Protein AF-A0A0W0V6W8-F1 (afdb_monomer_lite)

Radius of gyration: 15.65 Å; chains: 1; bounding box: 35×25×44 Å

Secondary structure (DSSP, 8-state):
-----EEEEEPEEE--HHHHHHHHHT-SEEEEEESS---HHHHHHHHHHHHHHHHHHHHGGGS-HHHHHHHHHHHHHHHHHHHHTTEEEEEEEEEEEES-TTSPEEEEEEEEEEEETT---SEEEEESB---

Organism: NCBI:txid454

pLDDT: mean 90.48, std 11.87, range [39.84, 98.69]

Foldseek 3Di:
DPPQDKDKWFKAWDQFLLVVLVVLLQFPAEAEDEPDDAPPQLVVLSVVLVVVSVVCNVCVVVDDPVNSVVSRVVSNVSQVSNVVSQKIKIWTWAWAWEDDPVDTDIGIYIYIYIYGHPPDDRIDMDGRYDYD

Sequence (132 aa):
MIKKETITLALKKITDGRQLREMSESAQACQFNAIEDLSEESERCFAELQDYLQDYSWIYEEYTAVRKLKVNEELQEMLDRLKREGVSLGIAVGMIKAGEAEDPFSLRVNHYIAASCGNLPKEIIVNKSVRM

Structure (mmCIF, N/CA/C/O backbone):
data_AF-A0A0W0V6W8-F1
#
_entry.id   AF-A0A0W0V6W8-F1
#
loop_
_atom_site.group_PDB
_atom_site.id
_atom_site.type_symbol
_atom_site.label_atom_id
_atom_site.label_alt_id
_atom_site.label_comp_id
_atom_site.label_asym_id
_atom_site.label_entity_id
_atom_site.label_seq_id
_atom_site.pdbx_PDB_ins_code
_atom_site.Cartn_x
_atom_site.Cartn_y
_atom_site.Cartn_z
_atom_site.occupancy
_atom_site.B_iso_or_equiv
_atom_site.auth_seq_id
_atom_site.auth_comp_id
_atom_site.auth_asym_id
_atom_site.auth_atom_id
_atom_site.pdbx_PDB_model_num
ATOM 1 N N . MET A 1 1 ? -7.275 -10.323 -34.175 1.00 39.84 1 MET A N 1
ATOM 2 C CA . MET A 1 1 ? -7.610 -10.247 -32.736 1.00 39.84 1 MET A CA 1
ATOM 3 C C . MET A 1 1 ? -6.319 -10.386 -31.946 1.00 39.84 1 MET A C 1
ATOM 5 O O . MET A 1 1 ? -5.699 -11.438 -32.022 1.00 39.84 1 MET A O 1
ATOM 9 N N . ILE A 1 2 ? -5.863 -9.336 -31.261 1.00 46.00 2 ILE A N 1
ATOM 10 C CA . ILE A 1 2 ? -4.694 -9.438 -30.377 1.00 46.00 2 ILE A CA 1
ATOM 11 C C . ILE A 1 2 ? -5.160 -10.199 -29.130 1.00 46.00 2 ILE A C 1
ATOM 13 O O . ILE A 1 2 ? -5.990 -9.687 -28.381 1.00 46.00 2 ILE A O 1
ATOM 17 N N . LYS A 1 3 ? -4.688 -11.437 -28.931 1.00 49.41 3 LYS A N 1
ATOM 18 C CA . LYS A 1 3 ? -4.889 -12.161 -27.669 1.00 49.41 3 LYS A CA 1
ATOM 19 C C . LYS A 1 3 ? -4.121 -11.400 -26.589 1.00 49.41 3 LYS A C 1
ATOM 21 O O . LYS A 1 3 ? -2.895 -11.450 -26.567 1.00 49.41 3 LYS A O 1
ATOM 26 N N . LYS A 1 4 ? -4.829 -10.659 -25.733 1.00 64.81 4 LYS A N 1
ATOM 27 C CA . LYS A 1 4 ? -4.241 -10.121 -24.503 1.00 64.81 4 LYS A CA 1
ATOM 28 C C . LYS A 1 4 ? -3.920 -11.317 -23.610 1.00 64.81 4 LYS A C 1
ATOM 30 O O . LYS A 1 4 ? -4.832 -12.026 -23.196 1.00 64.81 4 LYS A O 1
ATOM 35 N N . GLU A 1 5 ? -2.638 -11.586 -23.377 1.00 76.25 5 GLU A N 1
ATOM 36 C CA . GLU A 1 5 ? -2.249 -12.550 -22.350 1.00 76.25 5 GLU A CA 1
ATOM 37 C C . GLU A 1 5 ? -2.620 -11.958 -20.992 1.00 76.25 5 GLU A C 1
ATOM 39 O O . GLU A 1 5 ? -2.109 -10.906 -20.605 1.00 76.25 5 GLU A O 1
ATOM 44 N N . THR A 1 6 ? -3.533 -12.612 -20.284 1.00 83.88 6 THR A N 1
ATOM 45 C CA . THR A 1 6 ? -3.911 -12.248 -18.920 1.00 83.88 6 THR A CA 1
ATOM 46 C C . THR A 1 6 ? -3.196 -13.144 -17.921 1.00 83.88 6 THR A C 1
ATOM 48 O O . THR A 1 6 ? -2.931 -14.314 -18.201 1.00 83.88 6 THR A O 1
ATOM 51 N N . ILE A 1 7 ? -2.902 -12.603 -16.745 1.00 88.06 7 ILE A N 1
ATOM 52 C CA . ILE A 1 7 ? -2.369 -13.339 -15.603 1.00 88.06 7 ILE A CA 1
ATOM 53 C C . ILE A 1 7 ? -3.292 -13.139 -14.403 1.00 88.06 7 ILE A C 1
ATOM 55 O O . ILE A 1 7 ? -3.809 -12.044 -14.181 1.00 88.06 7 ILE A O 1
ATOM 59 N N . THR A 1 8 ? -3.495 -14.212 -13.647 1.00 93.25 8 THR A N 1
ATOM 60 C CA . THR A 1 8 ? -4.211 -14.185 -12.374 1.00 93.25 8 THR A CA 1
ATOM 61 C C . THR A 1 8 ? -3.211 -13.949 -11.253 1.00 93.25 8 THR A C 1
ATOM 63 O O . THR A 1 8 ? -2.220 -14.674 -11.145 1.00 93.25 8 THR A O 1
ATOM 66 N N . LEU A 1 9 ? -3.454 -12.935 -10.428 1.00 94.38 9 LEU A N 1
ATOM 67 C CA . LEU A 1 9 ? -2.604 -12.583 -9.297 1.00 94.38 9 LEU A CA 1
ATOM 68 C C . LEU A 1 9 ? -3.379 -12.754 -7.996 1.00 94.38 9 LEU A C 1
ATOM 70 O O . LEU A 1 9 ? -4.508 -12.280 -7.882 1.00 94.38 9 LEU A O 1
ATOM 74 N N . ALA A 1 10 ? -2.750 -13.387 -7.007 1.00 95.69 10 ALA A N 1
ATOM 75 C CA . ALA A 1 10 ? -3.309 -13.486 -5.667 1.00 95.69 10 ALA A CA 1
ATOM 76 C C . ALA A 1 10 ? -3.359 -12.099 -5.016 1.00 95.69 10 ALA A C 1
ATOM 78 O O . ALA A 1 10 ? -2.355 -11.381 -4.976 1.00 95.69 10 ALA A O 1
ATOM 79 N N . LEU A 1 11 ? -4.529 -11.741 -4.493 1.00 96.19 11 LEU A N 1
ATOM 80 C CA . LEU A 1 11 ? -4.751 -10.490 -3.789 1.00 96.19 11 LEU A CA 1
ATOM 81 C C . LEU A 1 11 ? -4.588 -10.723 -2.286 1.00 96.19 11 LEU A C 1
ATOM 83 O O . LEU A 1 11 ? -5.276 -11.545 -1.680 1.00 96.19 11 LEU A O 1
ATOM 87 N N . LYS A 1 12 ? -3.665 -9.988 -1.669 1.00 96.00 12 LYS A N 1
ATOM 88 C CA . LYS A 1 12 ? -3.414 -10.046 -0.231 1.00 96.00 12 LYS A CA 1
ATOM 89 C C . LYS A 1 12 ? -4.039 -8.839 0.448 1.00 96.00 12 LYS A C 1
ATOM 91 O O . LYS A 1 12 ? -3.687 -7.708 0.129 1.00 96.00 12 LYS A O 1
ATOM 96 N N . LYS A 1 13 ? -4.919 -9.070 1.423 1.00 96.38 13 LYS A N 1
ATOM 97 C CA . LYS A 1 13 ? -5.432 -7.998 2.283 1.00 96.38 13 LYS A CA 1
ATOM 98 C C . LYS A 1 13 ? -4.292 -7.379 3.096 1.00 96.38 13 LYS A C 1
ATOM 100 O O . LYS A 1 13 ? -3.516 -8.112 3.709 1.00 96.38 13 LYS A O 1
ATOM 105 N N . ILE A 1 14 ? -4.238 -6.053 3.128 1.00 96.94 14 ILE A N 1
ATOM 106 C CA . ILE A 1 14 ? -3.268 -5.283 3.906 1.00 96.94 14 ILE A CA 1
ATOM 107 C C . ILE A 1 14 ? -3.977 -4.642 5.092 1.00 96.94 14 ILE A C 1
ATOM 109 O O . ILE A 1 14 ? -5.040 -4.040 4.949 1.00 96.94 14 ILE A O 1
ATOM 113 N N . THR A 1 15 ? -3.396 -4.804 6.275 1.00 96.12 15 THR A N 1
ATOM 114 C CA . THR A 1 15 ? -3.937 -4.267 7.534 1.00 96.12 15 THR A CA 1
ATOM 115 C C . THR A 1 15 ? -2.864 -3.640 8.419 1.00 96.12 15 THR A C 1
ATOM 117 O O . THR A 1 15 ? -3.153 -3.316 9.564 1.00 96.12 15 THR A O 1
ATOM 120 N N . ASP A 1 16 ? -1.635 -3.540 7.916 1.00 98.00 16 ASP A N 1
ATOM 121 C CA . ASP A 1 16 ? -0.456 -3.107 8.660 1.00 98.00 16 ASP A CA 1
ATOM 122 C C . ASP A 1 16 ? 0.315 -2.074 7.829 1.00 98.00 16 ASP A C 1
ATOM 124 O O . ASP A 1 16 ? 0.715 -2.354 6.692 1.00 98.00 16 ASP A O 1
ATOM 128 N N . GLY A 1 17 ? 0.504 -0.877 8.386 1.00 98.25 17 GLY A N 1
ATOM 129 C CA . GLY A 1 17 ? 1.156 0.244 7.703 1.00 98.25 17 GLY A CA 1
ATOM 130 C C . GLY A 1 17 ? 2.615 -0.043 7.341 1.00 98.25 17 GLY A C 1
ATOM 131 O O . GLY A 1 17 ? 3.089 0.364 6.279 1.00 98.25 17 GLY A O 1
ATOM 132 N N . ARG A 1 18 ? 3.321 -0.836 8.159 1.00 98.19 18 ARG A N 1
ATOM 133 C CA . ARG A 1 18 ? 4.692 -1.260 7.853 1.00 98.19 18 ARG A CA 1
ATOM 134 C C . ARG A 1 18 ? 4.740 -2.170 6.630 1.00 98.19 18 ARG A C 1
ATOM 136 O O . ARG A 1 18 ? 5.568 -1.951 5.747 1.00 98.19 18 ARG A O 1
ATOM 143 N N . GLN A 1 19 ? 3.868 -3.171 6.564 1.00 97.69 19 GLN A N 1
ATOM 144 C CA . GLN A 1 19 ? 3.744 -4.040 5.399 1.00 97.69 19 GLN A CA 1
ATOM 145 C C . GLN A 1 19 ? 3.399 -3.232 4.146 1.00 97.69 19 GLN A C 1
ATOM 147 O O . GLN A 1 19 ? 3.966 -3.500 3.088 1.00 97.69 19 GLN A O 1
ATOM 152 N N . LEU A 1 20 ? 2.506 -2.245 4.261 1.00 98.06 20 LEU A N 1
ATOM 153 C CA . LEU A 1 20 ? 2.154 -1.365 3.150 1.00 98.06 20 LEU A CA 1
ATOM 154 C C . LEU A 1 20 ? 3.378 -0.600 2.627 1.00 98.06 20 LEU A C 1
ATOM 156 O O . LEU A 1 20 ? 3.653 -0.670 1.429 1.00 98.06 20 LEU A O 1
ATOM 160 N N . ARG A 1 21 ? 4.159 0.025 3.520 1.00 97.81 21 ARG A N 1
ATOM 161 C CA . ARG A 1 21 ? 5.412 0.715 3.167 1.00 97.81 21 ARG A CA 1
ATOM 162 C C . ARG A 1 21 ? 6.407 -0.218 2.481 1.00 97.81 21 ARG A C 1
ATOM 164 O O . ARG A 1 21 ? 6.944 0.096 1.427 1.00 97.81 21 ARG A O 1
ATOM 171 N N . GLU A 1 22 ? 6.684 -1.376 3.078 1.00 96.31 22 GLU A N 1
ATOM 172 C CA . GLU A 1 22 ? 7.668 -2.321 2.533 1.00 96.31 22 GLU A CA 1
ATOM 173 C C . GLU A 1 22 ? 7.253 -2.820 1.142 1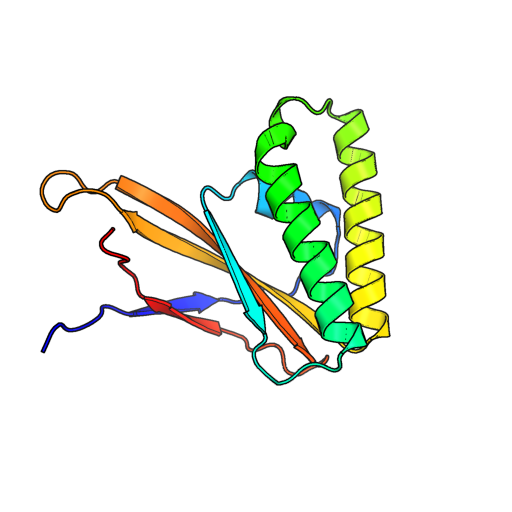.00 96.31 22 GLU A C 1
ATOM 175 O O . GLU A 1 22 ? 8.092 -2.985 0.253 1.00 96.31 22 GLU A O 1
ATOM 180 N N . MET A 1 23 ? 5.951 -3.025 0.921 1.00 95.31 23 MET A N 1
ATOM 181 C CA . MET A 1 23 ? 5.442 -3.383 -0.397 1.00 95.31 23 MET A CA 1
ATOM 182 C C . MET A 1 23 ? 5.556 -2.220 -1.383 1.00 95.31 23 MET A C 1
ATOM 184 O O . MET A 1 23 ? 5.977 -2.469 -2.516 1.00 95.31 23 MET A O 1
ATOM 188 N N . SER A 1 24 ? 5.236 -0.985 -0.985 1.00 95.31 24 SER A N 1
ATOM 189 C CA . SER A 1 24 ? 5.314 0.184 -1.869 1.00 95.31 24 SER A CA 1
ATOM 190 C C . SER A 1 24 ? 6.745 0.510 -2.295 1.00 95.31 24 SER A C 1
ATOM 192 O O . SER A 1 24 ? 6.964 0.757 -3.472 1.00 95.31 24 SER A O 1
ATOM 194 N N . GLU A 1 25 ? 7.725 0.410 -1.391 1.00 95.62 25 GLU A N 1
ATOM 195 C CA . GLU A 1 25 ? 9.153 0.621 -1.703 1.00 95.62 25 GLU A CA 1
ATOM 196 C C . GLU A 1 25 ? 9.703 -0.409 -2.706 1.00 95.62 25 GLU A C 1
ATOM 198 O O . GLU A 1 25 ? 10.674 -0.150 -3.405 1.00 95.62 25 GLU A O 1
ATOM 203 N N . SER A 1 26 ? 9.091 -1.595 -2.790 1.00 92.88 26 SER A N 1
ATOM 204 C CA . SER A 1 26 ? 9.492 -2.631 -3.754 1.00 92.88 26 SER A CA 1
ATOM 205 C C . SER A 1 26 ? 8.861 -2.468 -5.142 1.00 92.88 26 SER A C 1
ATOM 207 O O . SER A 1 26 ? 9.169 -3.246 -6.047 1.00 92.88 26 SER A O 1
ATOM 209 N N . ALA A 1 27 ? 7.921 -1.535 -5.302 1.00 93.19 27 ALA A N 1
ATOM 210 C CA . ALA A 1 27 ? 7.186 -1.347 -6.543 1.00 93.19 27 ALA A CA 1
ATOM 211 C C . ALA A 1 27 ? 7.988 -0.489 -7.524 1.00 93.19 27 ALA A C 1
ATOM 213 O O . ALA A 1 27 ? 8.500 0.562 -7.161 1.00 93.19 27 ALA A O 1
ATOM 214 N N . GLN A 1 28 ? 8.037 -0.902 -8.789 1.00 92.12 28 GLN A N 1
ATOM 215 C CA . GLN A 1 28 ? 8.571 -0.066 -9.872 1.00 92.12 28 GLN A CA 1
ATOM 216 C C . GLN A 1 28 ? 7.454 0.680 -10.610 1.00 92.12 28 GLN A C 1
ATOM 218 O O . GLN A 1 28 ? 7.700 1.667 -11.293 1.00 92.12 28 GLN A O 1
ATOM 223 N N . ALA A 1 29 ? 6.220 0.194 -10.479 1.00 90.75 29 ALA A N 1
ATOM 224 C CA . ALA A 1 29 ? 5.011 0.889 -10.884 1.00 90.75 29 ALA A CA 1
ATOM 225 C C . ALA A 1 29 ? 3.857 0.514 -9.948 1.00 90.75 29 ALA A C 1
ATOM 227 O O . ALA A 1 29 ? 3.854 -0.548 -9.314 1.00 90.75 29 ALA A O 1
ATOM 228 N N . CYS A 1 30 ? 2.848 1.374 -9.887 1.00 93.06 30 CYS A N 1
ATOM 229 C CA . CYS A 1 30 ? 1.644 1.155 -9.102 1.00 93.06 30 CYS A CA 1
ATOM 230 C C . CYS A 1 30 ? 0.390 1.354 -9.957 1.00 93.06 30 CYS A C 1
ATOM 232 O O . CYS A 1 30 ? 0.375 2.139 -10.903 1.00 93.06 30 CYS A O 1
ATOM 234 N N . GLN A 1 31 ? -0.665 0.615 -9.629 1.00 94.19 31 GLN A N 1
ATOM 235 C CA . GLN A 1 31 ? -2.003 0.806 -10.179 1.00 94.19 31 GLN A CA 1
ATOM 236 C C . GLN A 1 31 ? -3.011 0.784 -9.040 1.00 94.19 31 GLN A C 1
ATOM 238 O O . GLN A 1 31 ? -2.923 -0.078 -8.170 1.00 94.19 31 GLN A O 1
ATOM 243 N N . PHE A 1 32 ? -3.977 1.691 -9.079 1.00 95.62 32 PHE A N 1
ATOM 244 C CA . PHE A 1 32 ? -5.019 1.827 -8.069 1.00 95.62 32 PHE A CA 1
ATOM 245 C C . PHE A 1 32 ? -6.367 1.604 -8.737 1.00 95.62 32 PHE A C 1
ATOM 247 O O . PHE A 1 32 ? -6.636 2.193 -9.779 1.00 95.62 32 PHE A O 1
ATOM 254 N N . ASN A 1 33 ? -7.188 0.721 -8.175 1.00 94.62 33 ASN A N 1
ATOM 255 C CA . ASN A 1 33 ? -8.543 0.483 -8.662 1.00 94.62 33 ASN A CA 1
ATOM 256 C C . ASN A 1 33 ? -9.490 0.223 -7.488 1.00 94.62 33 ASN A C 1
ATOM 258 O O . ASN A 1 33 ? -9.132 -0.482 -6.543 1.00 94.62 33 ASN A O 1
ATOM 262 N N . ALA A 1 34 ? -10.715 0.731 -7.586 1.00 93.25 34 ALA A N 1
ATOM 263 C CA . ALA A 1 34 ? -11.834 0.293 -6.761 1.00 93.25 34 ALA A CA 1
ATOM 264 C C . ALA A 1 34 ? -12.652 -0.760 -7.531 1.00 93.25 34 ALA A C 1
ATOM 266 O O . ALA A 1 34 ? -12.810 -0.648 -8.746 1.00 93.25 34 ALA A O 1
ATOM 267 N N . ILE A 1 35 ? -13.119 -1.813 -6.853 1.00 86.00 35 ILE A N 1
ATOM 268 C CA . ILE A 1 35 ? -13.894 -2.902 -7.493 1.00 86.00 35 ILE A CA 1
ATOM 269 C C . ILE A 1 35 ? -15.377 -2.554 -7.641 1.00 86.00 35 ILE A C 1
ATOM 271 O O . ILE A 1 35 ? -16.065 -3.112 -8.495 1.00 86.00 35 ILE A O 1
ATOM 275 N N . GLU A 1 36 ? -15.864 -1.641 -6.817 1.00 85.44 36 GLU A N 1
ATOM 276 C CA . GLU A 1 36 ? -17.253 -1.207 -6.770 1.00 85.44 36 GLU A CA 1
ATOM 277 C C . GLU A 1 36 ? -17.313 0.298 -6.528 1.00 85.44 36 GLU A C 1
ATOM 279 O O . GLU A 1 36 ? -16.307 0.903 -6.142 1.00 85.44 36 GLU A O 1
ATOM 284 N N . ASP A 1 37 ? -18.492 0.877 -6.739 1.00 85.31 37 ASP A N 1
ATOM 285 C CA . ASP A 1 37 ? -18.741 2.282 -6.438 1.00 85.31 37 ASP A CA 1
ATOM 286 C C . ASP A 1 37 ? -18.598 2.491 -4.925 1.00 85.31 37 ASP A C 1
ATOM 288 O O . ASP A 1 37 ? -19.352 1.943 -4.114 1.00 85.31 37 ASP A O 1
ATOM 292 N N . LEU A 1 38 ? -17.579 3.254 -4.545 1.00 87.75 38 LEU A N 1
ATOM 293 C CA . LEU A 1 38 ? -17.333 3.639 -3.165 1.00 87.75 38 LEU A CA 1
ATOM 294 C C . LEU A 1 38 ? -18.196 4.864 -2.824 1.00 87.75 38 LEU A C 1
ATOM 296 O O . LEU A 1 38 ? -18.626 5.614 -3.697 1.00 87.75 38 LEU A O 1
ATOM 300 N N . SER A 1 39 ? -18.465 5.090 -1.536 1.00 92.31 39 SER A N 1
ATOM 301 C CA . SER A 1 39 ? -19.035 6.376 -1.117 1.00 92.31 39 SER A CA 1
ATOM 302 C C . SER A 1 39 ? -18.034 7.506 -1.375 1.00 92.31 39 SER A C 1
ATOM 304 O O . SER A 1 39 ? -16.831 7.269 -1.342 1.00 92.31 39 SER A O 1
ATOM 306 N N . GLU A 1 40 ? -18.504 8.744 -1.537 1.00 93.06 40 GLU A N 1
ATOM 307 C CA . GLU A 1 40 ? -17.633 9.919 -1.737 1.00 93.06 40 GLU A CA 1
ATOM 308 C C . GLU A 1 40 ? -16.522 10.022 -0.669 1.00 93.06 40 GLU A C 1
ATOM 310 O O . GLU A 1 40 ? -15.363 10.30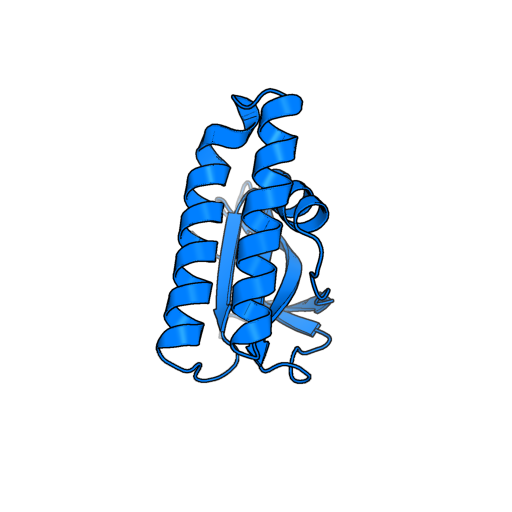0 -0.971 1.00 93.06 40 GLU A O 1
ATOM 315 N N . GLU A 1 41 ? -16.850 9.732 0.593 1.00 94.00 41 GLU A N 1
ATOM 316 C CA . GLU A 1 41 ? -15.881 9.739 1.695 1.00 94.00 41 GLU A CA 1
ATOM 317 C C . GLU A 1 41 ? -14.848 8.604 1.577 1.00 94.00 41 GLU A C 1
ATOM 319 O O . GLU A 1 41 ? -13.655 8.810 1.816 1.00 94.00 41 GLU A O 1
ATOM 324 N N . SER A 1 42 ? -15.291 7.413 1.165 1.00 93.62 42 SER A N 1
ATOM 325 C CA . SER A 1 42 ? -14.416 6.267 0.903 1.00 93.62 42 SER A CA 1
ATOM 326 C C . SER A 1 42 ? -13.496 6.517 -0.291 1.00 93.62 42 SER A C 1
ATOM 328 O O . SER A 1 42 ? -12.308 6.197 -0.222 1.00 93.62 42 SER A O 1
ATOM 330 N N . GLU A 1 43 ? -14.022 7.111 -1.366 1.00 94.75 43 GLU A N 1
ATOM 331 C CA . GLU A 1 43 ? -13.249 7.530 -2.537 1.00 94.75 43 GLU A CA 1
ATOM 332 C C . GLU A 1 43 ? -12.185 8.544 -2.143 1.00 94.75 43 GLU A C 1
ATOM 334 O O . GLU A 1 43 ? -11.024 8.376 -2.511 1.00 94.75 43 GLU A O 1
ATOM 339 N N . ARG A 1 44 ? -12.543 9.545 -1.328 1.00 96.44 44 ARG A N 1
ATOM 340 C CA . ARG A 1 44 ? -11.585 10.537 -0.836 1.00 96.44 44 ARG A CA 1
ATOM 341 C C . ARG A 1 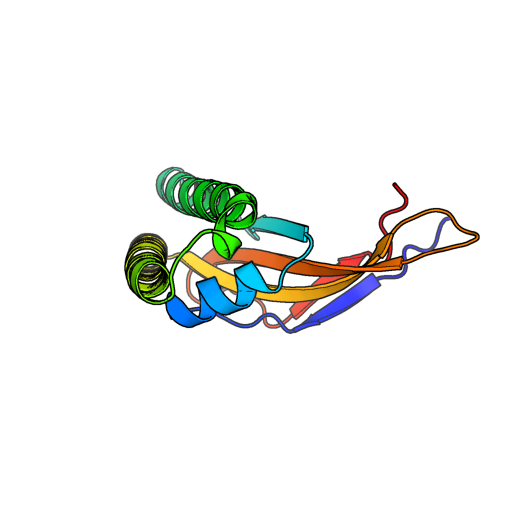44 ? -10.481 9.889 -0.006 1.00 96.44 44 ARG A C 1
ATOM 343 O O . ARG A 1 44 ? -9.307 10.140 -0.258 1.00 96.44 44 ARG A O 1
ATOM 350 N N . CYS A 1 45 ? -10.831 9.016 0.939 1.00 96.62 45 CYS A N 1
ATOM 351 C CA . CYS A 1 45 ? -9.837 8.304 1.745 1.00 96.62 45 CYS A CA 1
ATOM 352 C C . CYS A 1 45 ? -8.909 7.424 0.888 1.00 96.62 45 CYS A C 1
ATOM 354 O O . CYS A 1 45 ? -7.718 7.317 1.184 1.00 96.62 45 CYS A O 1
ATOM 356 N N . PHE A 1 46 ? -9.431 6.793 -0.169 1.00 97.06 46 PHE A N 1
ATOM 357 C CA . PHE A 1 46 ? -8.620 5.982 -1.076 1.00 97.06 46 PHE A CA 1
ATOM 358 C C . PHE A 1 46 ? -7.723 6.839 -1.978 1.00 97.06 46 PHE A C 1
ATOM 360 O O . PHE A 1 46 ? -6.554 6.497 -2.156 1.00 97.06 46 PHE A O 1
ATOM 367 N N . ALA A 1 47 ? -8.231 7.966 -2.480 1.00 97.19 47 ALA A N 1
ATOM 368 C CA . ALA A 1 47 ? -7.466 8.932 -3.264 1.00 97.19 47 ALA A CA 1
ATOM 369 C C . ALA A 1 47 ? -6.310 9.534 -2.452 1.00 97.19 47 ALA A C 1
ATOM 371 O O . ALA A 1 47 ? -5.180 9.547 -2.922 1.00 97.19 47 ALA A O 1
ATOM 372 N N . GLU A 1 48 ? -6.551 9.924 -1.197 1.00 97.88 48 GLU A N 1
ATOM 373 C CA . GLU A 1 48 ? -5.492 10.427 -0.313 1.00 97.88 48 GLU A CA 1
ATOM 374 C C . GLU A 1 48 ? -4.374 9.390 -0.106 1.00 97.88 48 GLU A C 1
ATOM 376 O O . GLU A 1 48 ? -3.193 9.736 -0.128 1.00 97.88 48 GLU A O 1
ATOM 381 N N . LEU A 1 49 ? -4.725 8.108 0.071 1.00 98.19 49 LEU A N 1
ATOM 382 C CA . LEU A 1 49 ? -3.730 7.037 0.170 1.00 98.19 49 LEU A CA 1
ATOM 383 C C . LEU A 1 49 ? -2.948 6.866 -1.140 1.00 98.19 49 LEU A C 1
ATOM 385 O O . LEU A 1 49 ? -1.737 6.642 -1.107 1.00 98.19 49 LEU A O 1
ATOM 389 N N . GLN A 1 50 ? -3.636 6.933 -2.281 1.00 97.56 50 GLN A N 1
ATOM 390 C CA . GLN A 1 50 ? -3.000 6.874 -3.592 1.00 97.56 50 GLN A CA 1
ATOM 391 C C . GLN A 1 50 ? -1.973 7.998 -3.749 1.00 97.56 50 GLN A C 1
ATOM 393 O O . GLN A 1 50 ? -0.826 7.704 -4.088 1.00 97.56 50 GLN A O 1
ATOM 398 N N . ASP A 1 51 ? -2.363 9.241 -3.470 1.00 97.94 51 ASP A N 1
ATOM 399 C CA . ASP A 1 51 ? -1.494 10.413 -3.587 1.00 97.94 51 ASP A CA 1
ATOM 400 C C . ASP A 1 51 ? -0.270 10.266 -2.678 1.00 97.94 51 ASP A C 1
ATOM 402 O O . ASP A 1 51 ? 0.866 10.373 -3.137 1.00 97.94 51 ASP A O 1
ATOM 406 N N . TYR A 1 52 ? -0.484 9.879 -1.416 1.00 97.88 52 TYR A N 1
ATOM 407 C CA . TYR A 1 52 ? 0.607 9.641 -0.472 1.00 97.88 52 TYR A CA 1
ATOM 408 C C . TYR A 1 52 ? 1.595 8.582 -0.979 1.00 97.88 52 TYR A C 1
ATOM 410 O O . TYR A 1 52 ? 2.808 8.784 -0.930 1.00 97.88 52 TYR A O 1
ATOM 418 N N . LEU A 1 53 ? 1.105 7.438 -1.470 1.00 97.25 53 LEU A N 1
ATOM 419 C CA . LEU A 1 53 ? 1.968 6.359 -1.960 1.00 97.25 53 LEU A CA 1
ATOM 420 C C . LEU A 1 53 ? 2.713 6.745 -3.243 1.00 97.25 53 LEU A C 1
ATOM 422 O O . LEU A 1 53 ? 3.855 6.318 -3.426 1.00 97.25 53 LEU A O 1
ATOM 426 N N . GLN A 1 54 ? 2.090 7.536 -4.119 1.00 94.81 54 GLN A N 1
ATOM 427 C CA . GLN A 1 54 ? 2.739 8.058 -5.319 1.00 94.81 54 GLN A CA 1
ATOM 428 C C . GLN A 1 54 ? 3.845 9.044 -4.952 1.00 94.81 54 GLN A C 1
ATOM 430 O O . GLN A 1 54 ? 4.980 8.844 -5.380 1.00 94.81 54 GLN A O 1
ATOM 435 N N . ASP A 1 55 ? 3.565 10.027 -4.101 1.00 95.38 55 ASP A N 1
ATOM 436 C CA . ASP A 1 55 ? 4.559 11.000 -3.642 1.00 95.38 55 ASP A CA 1
ATOM 437 C C . ASP A 1 55 ? 5.718 10.314 -2.913 1.00 95.38 55 ASP A C 1
ATOM 439 O O . ASP A 1 55 ? 6.891 10.570 -3.195 1.00 95.38 55 ASP A O 1
ATOM 443 N N . TYR A 1 56 ? 5.400 9.365 -2.030 1.00 95.38 56 TYR A N 1
ATOM 444 C CA . TYR A 1 56 ? 6.397 8.603 -1.289 1.00 95.38 56 TYR A CA 1
ATOM 445 C C . TYR A 1 56 ? 7.317 7.784 -2.203 1.00 95.38 56 TYR A C 1
ATOM 447 O O . TYR A 1 56 ? 8.515 7.674 -1.927 1.00 95.38 56 TYR A O 1
ATOM 455 N N . SER A 1 57 ? 6.792 7.245 -3.311 1.00 92.19 57 SER A N 1
ATOM 456 C CA . SER A 1 57 ? 7.570 6.423 -4.248 1.00 92.19 57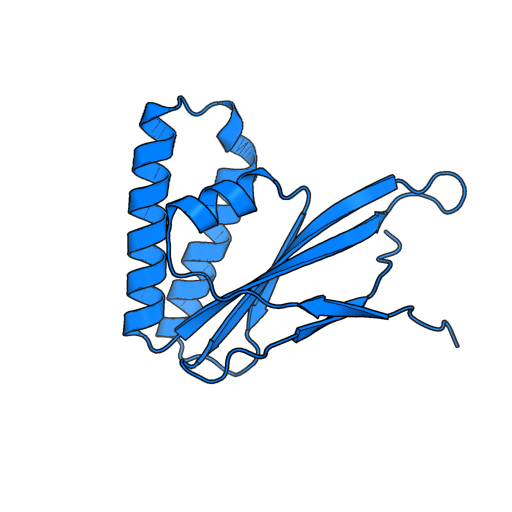 SER A CA 1
ATOM 457 C C . SER A 1 57 ? 8.760 7.160 -4.874 1.00 92.19 57 SER A C 1
ATOM 459 O O . SER A 1 57 ? 9.747 6.521 -5.230 1.00 92.19 57 SER A O 1
ATOM 461 N N . TRP A 1 58 ? 8.712 8.493 -4.939 1.00 91.12 58 TRP A N 1
ATOM 462 C CA . TRP A 1 58 ? 9.790 9.314 -5.491 1.00 91.12 58 TRP A CA 1
ATOM 463 C C . TRP A 1 58 ? 10.906 9.627 -4.493 1.00 91.12 58 TRP A C 1
ATOM 465 O O . TRP A 1 58 ? 12.017 9.938 -4.910 1.00 91.12 58 TRP A O 1
ATOM 475 N N . ILE A 1 59 ? 10.623 9.567 -3.189 1.00 93.62 59 ILE A N 1
ATOM 476 C CA . ILE A 1 59 ? 11.501 10.134 -2.151 1.00 93.62 59 ILE A CA 1
ATOM 477 C C . ILE A 1 59 ? 11.914 9.132 -1.067 1.00 93.62 59 ILE A C 1
ATOM 479 O O . ILE A 1 59 ? 12.710 9.471 -0.191 1.00 93.62 59 ILE A O 1
ATOM 483 N N . TYR A 1 60 ? 11.397 7.898 -1.083 1.00 93.81 60 TYR A N 1
ATOM 484 C CA . TYR A 1 60 ? 11.611 6.937 0.010 1.00 93.81 60 TYR A CA 1
ATOM 485 C C . TYR A 1 60 ? 13.089 6.582 0.253 1.00 93.81 60 TYR A C 1
ATOM 487 O O . TYR A 1 60 ? 13.449 6.188 1.368 1.00 93.81 60 TYR A O 1
ATOM 495 N N . GLU A 1 61 ? 13.954 6.700 -0.758 1.00 94.25 61 GLU A N 1
ATOM 496 C CA . GLU A 1 61 ? 15.395 6.429 -0.640 1.00 94.25 61 GLU A CA 1
ATOM 497 C C . GLU A 1 61 ? 16.128 7.503 0.170 1.00 94.25 61 GLU A C 1
ATOM 499 O O . GLU A 1 61 ? 17.126 7.216 0.829 1.00 94.25 61 GLU A O 1
ATOM 504 N N . GLU A 1 62 ? 15.588 8.721 0.209 1.00 95.69 62 GLU A N 1
ATOM 505 C CA . GLU A 1 62 ? 16.131 9.838 0.986 1.00 95.69 62 GLU A CA 1
ATOM 506 C C . GLU A 1 62 ? 15.738 9.758 2.472 1.00 95.69 62 GLU A C 1
ATOM 508 O O . GLU A 1 62 ? 16.242 10.503 3.323 1.00 95.69 62 GLU A O 1
ATOM 513 N N . TYR A 1 63 ? 14.824 8.848 2.822 1.00 95.88 63 TYR A N 1
ATOM 514 C CA . TYR A 1 63 ? 14.338 8.694 4.185 1.00 95.88 63 TYR A CA 1
ATOM 515 C C . TYR A 1 63 ? 15.286 7.833 5.015 1.00 95.88 63 TYR A C 1
ATOM 517 O O . TYR A 1 63 ? 15.558 6.669 4.717 1.00 95.88 63 TYR A O 1
ATOM 525 N N . THR A 1 64 ? 15.701 8.374 6.160 1.00 96.88 64 THR A N 1
ATOM 526 C CA . THR A 1 64 ? 16.397 7.589 7.181 1.00 96.88 64 THR A CA 1
ATOM 527 C C . THR A 1 64 ? 15.491 6.489 7.738 1.00 96.88 64 THR A C 1
ATOM 529 O O . THR A 1 64 ? 14.264 6.614 7.751 1.00 96.88 64 THR A O 1
ATOM 532 N N . ALA A 1 65 ? 16.092 5.434 8.295 1.00 95.94 65 ALA A N 1
ATOM 533 C CA . ALA A 1 65 ? 15.348 4.338 8.916 1.00 95.94 65 ALA A CA 1
ATOM 534 C C . ALA A 1 65 ? 14.349 4.816 9.992 1.00 95.94 65 ALA A C 1
ATOM 536 O O . ALA A 1 65 ? 13.246 4.290 10.080 1.00 95.94 65 ALA A O 1
ATOM 537 N N . VAL A 1 66 ? 14.696 5.854 10.765 1.00 96.88 66 VAL A N 1
ATOM 538 C CA . VAL A 1 66 ? 13.798 6.439 11.779 1.00 96.88 66 VAL A CA 1
ATOM 539 C C . VAL A 1 66 ? 12.621 7.171 11.135 1.00 96.88 66 VAL A C 1
ATOM 541 O O . VAL A 1 66 ? 11.497 7.044 11.610 1.00 96.88 66 VAL A O 1
ATOM 544 N N . ARG A 1 67 ? 12.833 7.911 10.037 1.00 96.62 67 ARG A N 1
ATOM 545 C CA . ARG A 1 67 ? 11.722 8.557 9.316 1.00 96.62 67 ARG A CA 1
ATOM 546 C C . ARG A 1 67 ? 10.766 7.527 8.721 1.00 96.62 67 ARG A C 1
ATOM 548 O O . ARG A 1 67 ? 9.561 7.728 8.776 1.00 96.62 67 ARG A O 1
ATOM 555 N N . LYS A 1 68 ? 11.284 6.393 8.243 1.00 97.00 68 LYS A N 1
ATOM 556 C CA . LYS A 1 68 ? 10.463 5.272 7.759 1.00 97.00 68 LYS A CA 1
ATOM 557 C C . LYS A 1 68 ? 9.564 4.666 8.847 1.00 97.00 68 LYS A C 1
ATOM 559 O O . LYS A 1 68 ? 8.520 4.120 8.513 1.00 97.00 68 LYS A O 1
ATOM 564 N N . LEU A 1 69 ? 9.917 4.788 10.134 1.00 97.94 69 LEU A N 1
ATOM 565 C CA . LEU A 1 69 ? 9.015 4.387 11.223 1.00 97.94 69 LEU A CA 1
ATOM 566 C C . LEU A 1 69 ? 7.770 5.277 11.286 1.00 97.94 69 LEU A C 1
ATOM 568 O O . LEU A 1 69 ? 6.678 4.743 11.424 1.00 97.94 69 LEU A O 1
ATOM 572 N N . LYS A 1 70 ? 7.920 6.593 11.092 1.00 97.62 70 LYS A N 1
ATOM 573 C CA . LYS A 1 70 ? 6.781 7.525 11.029 1.00 97.62 70 LYS A CA 1
ATOM 574 C C . LYS A 1 70 ? 5.887 7.259 9.823 1.00 97.62 70 LYS A C 1
ATOM 576 O O . LYS A 1 70 ? 4.675 7.255 9.953 1.00 97.62 70 LYS A O 1
ATOM 581 N N . VAL A 1 71 ? 6.486 6.929 8.679 1.00 98.12 71 VAL A N 1
ATOM 582 C CA . VAL A 1 71 ? 5.731 6.506 7.488 1.00 98.12 71 VAL A CA 1
ATOM 583 C C . VAL A 1 71 ? 4.865 5.275 7.788 1.00 98.12 71 VAL A C 1
ATOM 585 O O . VAL A 1 71 ? 3.731 5.199 7.329 1.00 98.12 71 VAL A O 1
ATOM 588 N N . ASN A 1 72 ? 5.353 4.318 8.592 1.00 98.38 72 ASN A N 1
ATOM 589 C CA . ASN A 1 72 ? 4.525 3.176 9.000 1.00 98.38 72 ASN A CA 1
ATOM 590 C C . ASN A 1 72 ? 3.296 3.622 9.813 1.00 98.38 72 ASN A C 1
ATOM 592 O O . ASN A 1 72 ? 2.230 3.038 9.644 1.00 98.38 72 ASN A O 1
ATOM 596 N N . GLU A 1 73 ? 3.454 4.613 10.696 1.00 98.44 73 GLU A N 1
ATOM 597 C CA . GLU A 1 73 ? 2.374 5.167 11.525 1.00 98.44 73 GLU A CA 1
ATOM 598 C C . GLU A 1 73 ? 1.350 5.912 10.656 1.00 98.44 73 GLU A C 1
ATOM 600 O O . GLU A 1 73 ? 0.162 5.611 10.722 1.00 98.44 73 GLU A O 1
ATOM 605 N N . GLU A 1 74 ? 1.808 6.791 9.762 1.00 98.38 74 GLU A N 1
ATOM 606 C CA . GLU A 1 74 ? 0.954 7.547 8.832 1.00 98.38 74 GLU A CA 1
ATOM 607 C C . GLU A 1 74 ? 0.142 6.611 7.918 1.00 98.38 74 GLU A C 1
ATOM 609 O O . GLU A 1 74 ? -1.076 6.745 7.784 1.00 98.38 74 GLU A O 1
ATOM 614 N N . LEU A 1 75 ? 0.788 5.588 7.349 1.00 98.50 75 LEU A N 1
ATOM 615 C CA . LEU A 1 75 ? 0.106 4.580 6.535 1.00 98.50 75 LEU A CA 1
ATOM 616 C C . LEU A 1 75 ? -0.877 3.733 7.354 1.00 98.50 75 LEU A C 1
ATOM 618 O O . LEU A 1 75 ? -1.919 3.335 6.830 1.00 98.50 75 LEU A O 1
ATOM 622 N N . GLN A 1 76 ? -0.577 3.454 8.627 1.00 98.69 76 GLN A N 1
ATOM 623 C CA . GLN A 1 76 ? -1.514 2.764 9.512 1.00 98.69 76 GLN A CA 1
ATOM 624 C C . GLN A 1 76 ? -2.763 3.615 9.760 1.00 98.69 76 GLN A C 1
ATOM 626 O O . GLN A 1 76 ? -3.876 3.103 9.653 1.00 98.69 76 GLN A O 1
ATOM 631 N N . GLU A 1 77 ? -2.601 4.913 10.017 1.00 98.44 77 GLU A N 1
ATOM 632 C CA . GLU A 1 77 ? -3.724 5.835 10.205 1.00 98.44 77 GLU A CA 1
ATOM 633 C C . GLU A 1 77 ? -4.617 5.915 8.957 1.00 98.44 77 GLU A C 1
ATOM 635 O O . GLU A 1 77 ? -5.847 5.908 9.070 1.00 98.44 77 GLU A O 1
ATOM 640 N N . MET A 1 78 ? -4.023 5.928 7.759 1.00 98.44 78 MET A N 1
ATOM 641 C CA . MET A 1 78 ? -4.769 5.885 6.495 1.00 98.44 78 MET A CA 1
ATOM 642 C C . MET A 1 78 ? -5.539 4.568 6.315 1.00 98.44 78 MET A C 1
ATOM 644 O O . MET A 1 78 ? -6.714 4.585 5.937 1.00 98.44 78 MET A O 1
ATOM 648 N N . LEU A 1 79 ? -4.925 3.424 6.637 1.00 98.06 79 LEU A N 1
ATOM 649 C CA . LEU A 1 79 ? -5.604 2.122 6.624 1.00 98.06 79 LEU A CA 1
ATOM 650 C C . LEU A 1 79 ? -6.767 2.074 7.625 1.00 98.06 79 LEU A C 1
ATOM 652 O O . LEU A 1 79 ? -7.836 1.544 7.313 1.00 98.06 79 LEU A O 1
ATOM 656 N N . ASP A 1 80 ? -6.586 2.650 8.811 1.00 97.94 80 ASP A N 1
ATOM 657 C CA . ASP A 1 80 ? -7.622 2.706 9.840 1.00 97.94 80 ASP A CA 1
ATOM 658 C C . ASP A 1 80 ? -8.779 3.634 9.444 1.00 97.94 80 ASP A C 1
ATOM 660 O O . ASP A 1 80 ? -9.932 3.359 9.783 1.00 97.94 80 ASP A O 1
ATOM 664 N N . ARG A 1 81 ? -8.508 4.715 8.699 1.00 97.12 81 ARG A N 1
ATOM 665 C CA . ARG A 1 81 ? -9.541 5.567 8.084 1.00 97.12 81 ARG A CA 1
ATOM 666 C C . ARG A 1 81 ? -10.349 4.802 7.042 1.00 97.12 81 ARG A C 1
ATOM 668 O O . ARG A 1 81 ? -11.564 4.730 7.185 1.00 97.12 81 ARG A O 1
ATOM 675 N N . LEU A 1 82 ? -9.692 4.145 6.084 1.00 96.19 82 LEU A N 1
ATOM 676 C CA . LEU A 1 82 ? -10.370 3.298 5.092 1.00 96.19 82 LEU A CA 1
ATOM 677 C C . LEU A 1 82 ? -11.259 2.248 5.764 1.00 96.19 82 LEU A C 1
ATOM 679 O O . LEU A 1 82 ? -12.420 2.078 5.403 1.00 96.19 82 LEU A O 1
ATOM 683 N N . LYS A 1 83 ? -10.742 1.584 6.801 1.00 95.62 83 LYS A N 1
ATOM 684 C CA . LYS A 1 83 ? -11.496 0.582 7.555 1.00 95.62 83 LYS A CA 1
ATOM 685 C C . LYS A 1 83 ? -12.727 1.167 8.251 1.00 95.62 83 LYS A C 1
ATOM 687 O O . LYS A 1 83 ? -13.760 0.498 8.278 1.00 95.62 83 LYS A O 1
ATOM 692 N N . ARG A 1 84 ? -12.631 2.373 8.826 1.00 96.19 84 ARG A N 1
ATOM 693 C CA . ARG A 1 84 ? -13.770 3.072 9.452 1.00 96.19 84 ARG A CA 1
ATOM 694 C C . ARG A 1 84 ? -14.867 3.398 8.444 1.00 96.19 84 ARG A C 1
ATOM 696 O O . ARG A 1 84 ? -16.032 3.216 8.774 1.00 96.19 84 ARG A O 1
ATOM 703 N N . GLU A 1 85 ? -14.483 3.745 7.221 1.00 95.19 85 GLU A N 1
ATOM 704 C CA . GLU A 1 85 ? -15.405 3.955 6.098 1.00 95.19 85 GLU A CA 1
ATOM 705 C C . GLU A 1 85 ? -15.906 2.645 5.465 1.00 95.19 85 GLU A C 1
ATOM 707 O O . GLU A 1 85 ? -16.624 2.646 4.470 1.00 95.19 85 GLU A O 1
ATOM 712 N N . GLY A 1 86 ? -15.561 1.492 6.045 1.00 94.38 86 GLY A N 1
ATOM 713 C CA . GLY A 1 86 ? -16.026 0.197 5.566 1.00 94.38 86 GLY A CA 1
ATOM 714 C C . GLY A 1 86 ? -15.270 -0.316 4.343 1.00 94.38 86 GLY A C 1
ATOM 715 O O . GLY A 1 86 ? -15.768 -1.223 3.684 1.00 94.38 86 GLY A O 1
ATOM 716 N N . VAL A 1 87 ? -14.061 0.180 4.073 1.00 95.88 87 VAL A N 1
ATOM 717 C CA . VAL A 1 87 ? -13.199 -0.243 2.960 1.00 95.88 87 VAL A CA 1
ATOM 718 C C . VAL A 1 87 ? -12.046 -1.123 3.449 1.00 95.88 87 VAL A C 1
ATOM 720 O O . VAL A 1 87 ? -11.422 -0.894 4.483 1.00 95.88 87 VAL A O 1
ATOM 723 N N . SER A 1 88 ? -11.742 -2.168 2.686 1.00 96.00 88 SER A N 1
ATOM 724 C CA . SER A 1 88 ? -10.545 -2.995 2.809 1.00 96.00 88 SER A CA 1
ATOM 725 C C . SER A 1 88 ? -9.609 -2.748 1.629 1.00 96.00 88 SER A C 1
ATOM 727 O O . SER A 1 88 ? -10.047 -2.712 0.481 1.00 96.00 88 SER A O 1
ATOM 729 N N . LEU A 1 89 ? -8.310 -2.658 1.918 1.00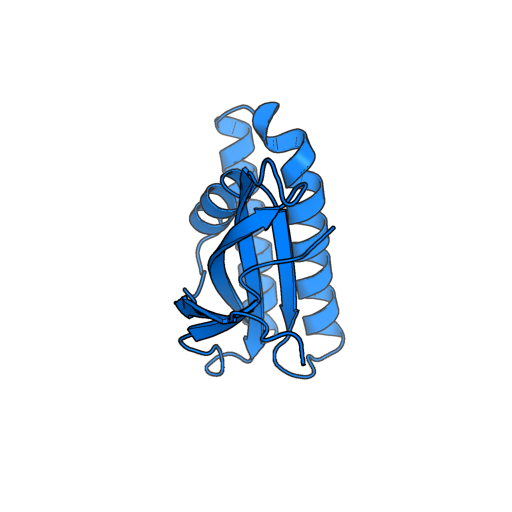 97.56 89 LEU A N 1
ATOM 730 C CA . LEU A 1 89 ? -7.263 -2.576 0.905 1.00 97.56 89 LEU A CA 1
ATOM 731 C C . LEU A 1 89 ? -6.651 -3.958 0.647 1.00 97.56 89 LEU A C 1
ATOM 733 O O . LEU A 1 89 ? -6.273 -4.676 1.579 1.00 97.56 89 LEU A O 1
ATOM 737 N N . GLY A 1 90 ? -6.519 -4.316 -0.624 1.00 97.38 90 GLY A N 1
ATOM 738 C CA . GLY A 1 90 ? -5.738 -5.451 -1.094 1.00 97.38 90 GLY A CA 1
ATOM 739 C C . GLY A 1 90 ? -4.551 -5.011 -1.940 1.00 97.38 90 GLY A C 1
ATOM 740 O O . GLY A 1 90 ? -4.628 -4.002 -2.634 1.00 97.38 90 GLY A O 1
ATOM 741 N N . ILE A 1 91 ? -3.473 -5.795 -1.918 1.00 97.44 91 ILE A N 1
ATOM 742 C CA . ILE A 1 91 ? -2.358 -5.671 -2.859 1.00 97.44 91 ILE A CA 1
ATOM 743 C C . ILE A 1 91 ? -2.125 -6.993 -3.572 1.00 97.44 91 ILE A C 1
ATOM 745 O O . ILE A 1 91 ? -1.987 -8.043 -2.940 1.00 97.44 91 ILE A O 1
ATOM 749 N N . ALA A 1 92 ? -2.043 -6.926 -4.895 1.00 96.25 92 ALA A N 1
ATOM 750 C CA . ALA A 1 92 ? -1.541 -7.994 -5.742 1.00 96.25 92 ALA A CA 1
ATOM 751 C C . ALA A 1 92 ? -0.249 -7.521 -6.411 1.00 96.25 92 ALA A C 1
ATOM 753 O O . ALA A 1 92 ? -0.149 -6.374 -6.840 1.00 96.25 92 ALA A O 1
ATOM 754 N N . VAL A 1 93 ? 0.746 -8.402 -6.495 1.00 95.12 93 VAL A N 1
ATOM 755 C CA . VAL A 1 93 ? 2.049 -8.084 -7.092 1.00 95.12 93 VAL A CA 1
ATOM 756 C C . VAL A 1 93 ? 2.203 -8.875 -8.379 1.00 95.12 93 VAL A C 1
ATOM 758 O O . VAL A 1 93 ? 2.117 -10.103 -8.367 1.00 95.12 93 VAL A O 1
ATOM 761 N N . GLY A 1 94 ? 2.430 -8.169 -9.481 1.00 92.00 94 GLY A N 1
ATOM 762 C CA . GLY A 1 94 ? 2.642 -8.743 -10.803 1.00 92.00 94 GLY A CA 1
ATOM 763 C C . GLY A 1 94 ? 3.978 -8.326 -11.404 1.00 92.00 94 GLY A C 1
ATOM 764 O O . GLY A 1 94 ? 4.597 -7.356 -10.973 1.00 92.00 94 GLY A O 1
ATOM 765 N N . MET A 1 95 ? 4.400 -9.056 -12.435 1.00 89.69 95 MET A N 1
ATOM 766 C CA . MET A 1 95 ? 5.481 -8.636 -13.324 1.00 89.69 95 MET A CA 1
ATOM 767 C C . MET A 1 95 ? 4.885 -8.348 -14.697 1.00 89.69 95 MET A C 1
ATOM 769 O O . MET A 1 95 ? 4.247 -9.228 -15.281 1.00 89.69 95 MET A O 1
ATOM 773 N N . ILE A 1 96 ? 5.102 -7.144 -15.219 1.00 85.25 96 ILE A N 1
ATOM 774 C CA . ILE A 1 96 ? 4.738 -6.797 -16.597 1.00 85.25 96 ILE A CA 1
ATOM 775 C C . ILE A 1 96 ? 5.996 -6.693 -17.448 1.00 85.25 96 ILE A C 1
ATOM 777 O O . ILE A 1 96 ? 7.045 -6.282 -16.958 1.00 85.25 96 ILE A O 1
ATOM 781 N N . LYS A 1 97 ? 5.888 -7.045 -18.729 1.00 83.44 97 LYS A N 1
ATOM 782 C CA . LYS A 1 97 ? 6.923 -6.713 -19.712 1.00 83.44 97 LYS A CA 1
ATOM 783 C C . LYS A 1 97 ? 6.641 -5.329 -20.291 1.00 83.44 97 LYS A C 1
ATOM 785 O O . LYS A 1 97 ? 5.534 -5.107 -20.784 1.00 83.44 97 LYS A O 1
ATOM 790 N N . ALA A 1 98 ? 7.632 -4.449 -20.225 1.00 77.00 98 ALA A N 1
ATOM 791 C CA . ALA A 1 98 ? 7.635 -3.109 -20.800 1.00 77.00 98 ALA A CA 1
ATOM 792 C C . ALA A 1 98 ? 8.875 -2.931 -21.696 1.00 77.00 98 ALA A C 1
ATOM 794 O O . ALA A 1 98 ? 9.807 -3.732 -21.625 1.00 77.00 98 ALA A O 1
ATOM 795 N N . GLY A 1 99 ? 8.877 -1.899 -22.539 1.00 75.00 99 GLY A N 1
ATOM 796 C CA . GLY A 1 99 ? 9.936 -1.659 -23.523 1.00 75.00 99 GLY A CA 1
ATOM 797 C C . GLY A 1 99 ? 9.617 -2.208 -24.915 1.00 75.00 99 GLY A C 1
ATOM 798 O O . GLY A 1 99 ? 8.535 -2.750 -25.165 1.00 75.00 99 GLY A O 1
ATOM 799 N N . GLU A 1 100 ? 10.559 -2.019 -25.837 1.00 75.94 100 GLU A N 1
ATOM 800 C CA . GLU A 1 100 ? 10.413 -2.424 -27.234 1.00 75.94 100 GLU A CA 1
ATOM 801 C C . GLU A 1 100 ? 10.359 -3.951 -27.384 1.00 75.94 100 GLU A C 1
ATOM 803 O O . GLU A 1 100 ? 10.805 -4.712 -26.526 1.00 75.94 100 GLU A O 1
ATOM 808 N N . ALA A 1 101 ? 9.802 -4.422 -28.503 1.00 74.94 101 ALA A N 1
ATOM 809 C CA . ALA A 1 101 ? 9.628 -5.855 -28.745 1.00 74.94 101 ALA A CA 1
ATOM 810 C C . ALA A 1 101 ? 10.958 -6.632 -28.790 1.00 74.94 101 ALA A C 1
ATOM 812 O O . ALA A 1 101 ? 10.961 -7.831 -28.506 1.00 74.94 101 ALA A O 1
ATOM 813 N N . GLU A 1 102 ? 12.051 -5.959 -29.155 1.00 78.81 102 GLU A N 1
ATOM 814 C CA . GLU A 1 102 ? 13.383 -6.549 -29.306 1.00 78.81 102 GLU A CA 1
ATOM 815 C C . GLU A 1 102 ? 14.154 -6.634 -27.980 1.00 78.81 102 GLU A C 1
ATOM 817 O O . GLU A 1 102 ? 14.974 -7.537 -27.826 1.00 78.81 102 GLU A O 1
ATOM 822 N N . ASP A 1 103 ? 13.842 -5.773 -27.003 1.00 79.50 103 ASP A N 1
ATOM 823 C CA . ASP A 1 103 ? 14.490 -5.755 -25.684 1.00 79.50 103 ASP A CA 1
ATOM 824 C C . ASP A 1 103 ? 13.497 -5.426 -24.548 1.00 79.50 103 ASP A C 1
ATOM 826 O O . ASP A 1 103 ? 13.477 -4.318 -24.002 1.00 79.50 103 ASP A O 1
ATOM 830 N N . PRO A 1 104 ? 12.600 -6.368 -24.197 1.0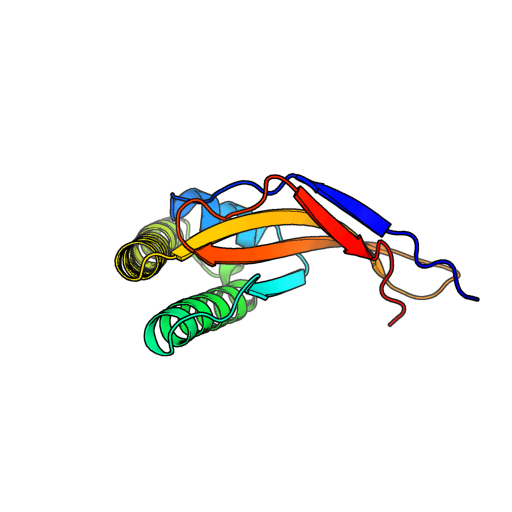0 82.31 104 PRO A N 1
ATOM 831 C CA . PRO A 1 104 ? 11.632 -6.144 -23.137 1.00 82.31 104 PRO A CA 1
ATOM 832 C C . PRO A 1 104 ? 12.273 -6.320 -21.756 1.00 82.31 104 PRO A C 1
ATOM 834 O O . PRO A 1 104 ? 12.816 -7.381 -21.438 1.00 82.31 104 PRO A O 1
ATOM 837 N N . PHE A 1 105 ? 12.076 -5.349 -20.868 1.00 84.38 105 PHE A N 1
ATOM 838 C CA . PHE A 1 105 ? 12.421 -5.473 -19.452 1.00 84.38 105 PHE A CA 1
ATOM 839 C C . PHE A 1 105 ? 11.180 -5.763 -18.601 1.00 84.38 105 PHE A C 1
ATOM 841 O O . PHE A 1 105 ? 10.041 -5.490 -18.986 1.00 84.38 105 PHE A O 1
ATOM 848 N N . SER A 1 106 ? 11.390 -6.389 -17.440 1.00 87.62 106 SER A N 1
ATOM 849 C CA . SER A 1 106 ? 10.302 -6.749 -16.525 1.00 87.62 106 SER A CA 1
ATOM 850 C C . SER A 1 106 ? 10.194 -5.734 -15.395 1.00 87.62 106 SER A C 1
ATOM 852 O O . SER A 1 106 ? 11.179 -5.474 -14.708 1.00 87.62 106 SER A O 1
ATOM 854 N N . LEU A 1 107 ? 8.991 -5.207 -15.185 1.00 90.44 107 LEU A N 1
ATOM 855 C CA . LEU A 1 107 ? 8.670 -4.277 -14.109 1.00 90.44 107 LEU A CA 1
ATOM 856 C C . LEU A 1 107 ? 7.781 -4.947 -13.071 1.00 90.44 107 LEU A C 1
ATOM 858 O O . LEU A 1 107 ? 6.765 -5.557 -13.414 1.00 90.44 107 LEU A O 1
ATOM 862 N N . ARG A 1 108 ? 8.143 -4.790 -11.799 1.00 92.81 108 ARG A N 1
ATOM 863 C CA . ARG A 1 108 ? 7.295 -5.151 -10.667 1.00 92.81 108 ARG A CA 1
ATOM 864 C C . ARG A 1 108 ? 6.206 -4.103 -10.478 1.00 92.81 108 ARG A C 1
ATOM 866 O O . ARG A 1 108 ? 6.497 -2.947 -10.175 1.00 92.81 108 ARG A O 1
ATOM 873 N N . VAL A 1 109 ? 4.957 -4.534 -10.613 1.00 93.56 109 VAL A N 1
ATOM 874 C CA . VAL A 1 109 ? 3.772 -3.689 -10.457 1.00 93.56 109 VAL A CA 1
ATOM 875 C C . VAL A 1 109 ? 3.006 -4.109 -9.217 1.00 93.56 109 VAL A C 1
ATOM 877 O O . VAL A 1 109 ? 2.643 -5.280 -9.074 1.00 93.56 109 VAL A O 1
ATOM 880 N N . ASN A 1 110 ? 2.719 -3.146 -8.349 1.00 96.12 110 ASN A N 1
ATOM 881 C CA . ASN A 1 110 ? 1.770 -3.338 -7.262 1.00 96.12 110 ASN A CA 1
ATOM 882 C C . ASN A 1 110 ? 0.387 -2.842 -7.699 1.00 96.12 110 ASN A C 1
ATOM 884 O O . ASN A 1 110 ? 0.219 -1.672 -8.043 1.00 96.12 110 ASN A O 1
ATOM 888 N N . HIS A 1 111 ? -0.605 -3.725 -7.654 1.00 95.94 111 HIS A N 1
ATOM 889 C CA . HIS A 1 111 ? -2.009 -3.397 -7.868 1.00 95.94 111 HIS A CA 1
ATOM 890 C C . HIS A 1 111 ? -2.691 -3.233 -6.510 1.00 95.94 111 HIS A C 1
ATOM 892 O O . HIS A 1 111 ? -2.885 -4.217 -5.795 1.00 95.94 111 HIS A O 1
ATOM 898 N N . TYR A 1 112 ? -3.039 -1.997 -6.168 1.00 97.31 112 TYR A N 1
ATOM 899 C CA . TYR A 1 112 ? -3.798 -1.626 -4.982 1.00 97.31 112 TYR A CA 1
ATOM 900 C C . TYR A 1 112 ? -5.285 -1.655 -5.312 1.00 97.31 112 TYR A C 1
ATOM 902 O O . TYR A 1 112 ? -5.740 -1.004 -6.254 1.00 97.31 112 TYR A O 1
ATOM 910 N N . ILE A 1 113 ? -6.030 -2.433 -4.540 1.00 97.06 113 ILE A N 1
ATOM 911 C CA . ILE A 1 113 ? -7.435 -2.719 -4.787 1.00 97.06 113 ILE A CA 1
ATOM 912 C C . ILE A 1 113 ? -8.244 -2.310 -3.564 1.00 97.06 113 ILE A C 1
ATOM 914 O O . ILE A 1 113 ? -8.071 -2.896 -2.493 1.00 97.06 113 ILE A O 1
ATOM 918 N N . ALA A 1 114 ? -9.127 -1.331 -3.729 1.00 96.75 114 ALA A N 1
ATOM 919 C CA . ALA A 1 114 ? -10.118 -0.969 -2.725 1.00 96.75 114 ALA A CA 1
ATOM 920 C C . ALA A 1 114 ? -11.431 -1.717 -2.984 1.00 96.75 114 ALA A C 1
ATOM 922 O O . ALA A 1 114 ? -11.920 -1.789 -4.113 1.00 96.75 114 ALA A O 1
ATOM 923 N N . ALA A 1 115 ? -11.998 -2.285 -1.927 1.00 95.19 115 ALA A N 1
ATOM 924 C CA . ALA A 1 115 ? -13.319 -2.900 -1.943 1.00 95.19 115 ALA A CA 1
ATOM 925 C C . ALA A 1 115 ? -13.960 -2.749 -0.565 1.00 95.19 115 ALA A C 1
ATOM 927 O O . ALA A 1 115 ? -13.258 -2.646 0.444 1.00 95.19 115 ALA A O 1
ATOM 928 N N . SER A 1 116 ? -15.281 -2.789 -0.496 1.00 92.56 116 SER A N 1
ATOM 929 C CA . SER A 1 116 ? -16.016 -2.842 0.760 1.00 92.56 116 SER A CA 1
ATOM 930 C C . SER A 1 116 ? -15.569 -4.032 1.621 1.00 92.56 116 SER A C 1
ATOM 932 O O . SER A 1 116 ? -15.097 -5.079 1.154 1.00 92.56 116 SER A O 1
ATOM 934 N N . CYS A 1 117 ? -15.653 -3.855 2.935 1.00 86.25 117 CYS A N 1
ATOM 935 C CA . CYS A 1 117 ? -15.194 -4.822 3.915 1.00 86.25 117 CYS A CA 1
ATOM 936 C C . CYS A 1 117 ? -15.900 -6.171 3.732 1.00 86.25 117 CYS A C 1
ATOM 938 O O . CYS A 1 117 ? -17.108 -6.287 3.895 1.00 86.25 117 CYS A O 1
ATOM 940 N N . GLY A 1 118 ? -15.110 -7.210 3.450 1.00 84.81 118 GLY A N 1
ATOM 941 C CA . GLY A 1 118 ? -15.606 -8.568 3.204 1.00 84.81 118 GLY A CA 1
ATOM 942 C C . GLY A 1 118 ? -15.756 -8.925 1.723 1.00 84.81 118 GLY A C 1
ATOM 943 O O . GLY A 1 118 ? -15.789 -10.111 1.412 1.00 84.81 118 GLY A O 1
ATOM 944 N N . ASN A 1 119 ? -15.730 -7.935 0.826 1.00 89.94 119 ASN A N 1
ATOM 945 C CA . ASN A 1 119 ? -15.879 -8.126 -0.621 1.00 89.94 119 ASN A CA 1
ATOM 946 C C . ASN A 1 119 ? -14.556 -8.056 -1.392 1.00 89.94 119 ASN A C 1
ATOM 948 O O . ASN A 1 119 ? -14.538 -8.150 -2.618 1.00 89.94 119 ASN A O 1
ATOM 952 N N . LEU A 1 120 ? -13.428 -7.939 -0.687 1.00 92.12 120 LEU A N 1
ATOM 953 C CA . LEU A 1 120 ? -12.114 -8.025 -1.310 1.00 92.12 120 LEU A CA 1
ATOM 954 C C . LEU A 1 120 ? -11.948 -9.412 -1.967 1.00 92.12 120 LEU A C 1
ATOM 956 O O . LEU A 1 120 ? -12.049 -10.428 -1.267 1.00 92.12 120 LEU A O 1
ATOM 960 N N . PRO A 1 121 ? -11.691 -9.495 -3.284 1.00 93.12 121 PRO A N 1
ATOM 961 C CA . PRO A 1 121 ? -11.566 -10.776 -3.956 1.00 93.12 121 PRO A CA 1
ATOM 962 C C . PRO A 1 121 ? -10.283 -11.483 -3.520 1.00 93.12 121 PRO A C 1
ATOM 964 O O . PRO A 1 121 ? -9.355 -10.887 -2.975 1.00 93.12 121 PRO A O 1
ATOM 967 N N . LYS A 1 122 ? -10.211 -12.784 -3.788 1.00 94.75 122 LYS A N 1
ATOM 968 C CA . LYS A 1 122 ? -8.991 -13.563 -3.527 1.00 94.75 122 LYS A CA 1
ATOM 969 C C . LYS A 1 122 ? -7.926 -13.348 -4.598 1.00 94.75 122 LYS A C 1
ATOM 971 O O . LYS A 1 122 ? -6.742 -13.531 -4.333 1.00 94.75 122 LYS A O 1
ATOM 976 N N . GLU A 1 123 ? -8.353 -12.993 -5.804 1.00 95.88 123 GLU A N 1
ATOM 977 C CA . GLU A 1 123 ? -7.510 -12.897 -6.987 1.00 95.88 123 GLU A CA 1
ATOM 978 C C . GLU A 1 123 ? -8.012 -11.776 -7.896 1.00 95.88 123 GLU A C 1
ATOM 980 O O . GLU A 1 123 ? -9.202 -11.453 -7.898 1.00 95.88 123 GLU A O 1
ATOM 985 N N . ILE A 1 124 ? -7.108 -11.214 -8.692 1.00 93.44 124 ILE A N 1
ATOM 986 C CA . ILE A 1 124 ? -7.436 -10.282 -9.771 1.00 93.44 124 ILE A CA 1
ATOM 987 C C . ILE A 1 124 ? -6.852 -10.781 -11.090 1.00 93.44 124 ILE A C 1
ATOM 989 O O . ILE A 1 124 ? -5.836 -11.478 -11.109 1.00 93.44 124 ILE A O 1
ATOM 993 N N . ILE A 1 125 ? -7.481 -10.400 -12.199 1.00 91.12 125 ILE A N 1
ATOM 994 C CA . ILE A 1 125 ? -6.998 -10.701 -13.547 1.00 91.12 125 ILE A CA 1
ATOM 995 C C . ILE A 1 125 ? -6.438 -9.415 -14.141 1.00 91.12 125 ILE A C 1
ATOM 997 O O . ILE A 1 125 ? -7.154 -8.423 -14.264 1.00 91.12 125 ILE A O 1
ATOM 1001 N N . VAL A 1 126 ? -5.167 -9.438 -14.532 1.00 87.25 126 VAL A N 1
ATOM 1002 C CA . VAL A 1 126 ? -4.490 -8.285 -15.137 1.00 87.25 126 VAL A CA 1
ATOM 1003 C C . VAL A 1 126 ? -3.872 -8.659 -16.479 1.00 87.25 126 VAL A C 1
ATOM 1005 O O . VAL A 1 126 ? -3.595 -9.827 -16.757 1.00 87.25 126 VAL A O 1
ATOM 1008 N N . ASN A 1 127 ? -3.651 -7.667 -17.340 1.00 81.38 127 ASN A N 1
ATOM 1009 C CA . ASN A 1 127 ? -2.946 -7.882 -18.602 1.00 81.38 127 ASN A CA 1
ATOM 1010 C C . ASN A 1 127 ? -1.442 -8.031 -18.332 1.00 81.38 127 ASN A C 1
ATOM 1012 O O . ASN A 1 127 ? -0.837 -7.188 -17.678 1.00 81.38 127 ASN A O 1
ATOM 1016 N N . LYS A 1 128 ? -0.828 -9.078 -18.882 1.00 70.75 128 LYS A N 1
ATOM 1017 C CA . LYS A 1 128 ? 0.594 -9.421 -18.702 1.00 70.75 128 LYS A CA 1
ATOM 1018 C C . LYS A 1 128 ? 1.551 -8.499 -19.477 1.00 70.75 128 LYS A C 1
ATOM 1020 O O . LYS A 1 128 ? 2.758 -8.498 -19.240 1.00 70.75 128 LYS A O 1
ATOM 1025 N N . SER A 1 129 ? 1.018 -7.713 -20.410 1.00 62.22 129 SER A N 1
ATOM 1026 C CA . SER A 1 129 ? 1.771 -6.769 -21.235 1.00 62.22 129 SER A CA 1
ATOM 1027 C C . SER A 1 129 ? 0.996 -5.467 -21.401 1.00 62.22 129 SER A C 1
ATOM 1029 O O . SER A 1 129 ? -0.143 -5.487 -21.879 1.00 62.22 129 SER A O 1
ATOM 1031 N N . VAL A 1 130 ? 1.642 -4.348 -21.088 1.00 55.47 130 VAL A N 1
ATOM 1032 C CA . VAL A 1 130 ? 1.245 -3.021 -21.559 1.00 55.47 130 VAL A CA 1
ATOM 1033 C C . VAL A 1 130 ? 2.305 -2.645 -22.587 1.00 55.47 130 VAL A C 1
ATOM 1035 O O . VAL A 1 130 ? 3.452 -2.420 -22.220 1.00 55.47 130 VAL A O 1
ATOM 1038 N N . ARG A 1 131 ? 1.967 -2.678 -23.882 1.00 47.34 131 ARG A N 1
ATOM 1039 C CA . ARG A 1 131 ? 2.844 -2.061 -24.886 1.00 47.34 131 ARG A CA 1
ATOM 1040 C C . ARG A 1 131 ? 2.754 -0.558 -24.644 1.00 47.34 131 ARG A C 1
ATOM 1042 O O . ARG A 1 131 ? 1.661 -0.013 -24.798 1.00 47.34 131 ARG A O 1
ATOM 1049 N N . MET A 1 132 ? 3.844 0.037 -24.175 1.00 39.97 132 MET A N 1
ATOM 1050 C CA . MET A 1 132 ? 4.031 1.487 -24.202 1.00 39.97 132 MET A CA 1
ATOM 1051 C C . MET A 1 132 ? 4.548 1.884 -25.578 1.00 39.97 132 MET A C 1
ATOM 1053 O O . MET A 1 132 ? 5.325 1.082 -26.145 1.00 39.97 132 MET A O 1
#